Protein AF-A0A1A9NKS5-F1 (afdb_monomer_lite)

Structure (mmCIF, N/CA/C/O backbone):
data_AF-A0A1A9NKS5-F1
#
_entry.id   AF-A0A1A9NKS5-F1
#
loop_
_atom_site.group_PDB
_atom_site.id
_atom_site.type_symbol
_atom_site.label_atom_id
_atom_site.label_alt_id
_atom_site.label_comp_id
_atom_site.label_asym_id
_atom_site.label_entity_id
_atom_site.label_seq_id
_atom_site.pdbx_PDB_ins_code
_atom_site.Cartn_x
_atom_site.Cartn_y
_atom_site.Cartn_z
_atom_site.occupancy
_atom_site.B_iso_or_equiv
_atom_site.auth_seq_id
_atom_site.auth_comp_id
_atom_site.auth_asym_id
_atom_site.auth_atom_id
_atom_site.pdbx_PDB_model_num
ATOM 1 N N . LYS A 1 1 ? 10.575 -4.056 42.312 1.00 44.06 1 LYS A N 1
ATOM 2 C CA . LYS A 1 1 ? 9.523 -4.773 41.547 1.00 44.06 1 LYS A CA 1
ATOM 3 C C . LYS A 1 1 ? 9.020 -3.851 40.427 1.00 44.06 1 LYS A C 1
ATOM 5 O O . LYS A 1 1 ? 8.012 -3.197 40.618 1.00 44.06 1 LYS A O 1
ATOM 10 N N . HIS A 1 2 ? 9.747 -3.723 39.312 1.00 44.78 2 HIS A N 1
ATOM 11 C CA . HIS A 1 2 ? 9.420 -2.785 38.217 1.00 44.78 2 HIS A CA 1
ATOM 12 C C . HIS A 1 2 ? 9.703 -3.430 36.849 1.00 44.78 2 HIS A C 1
ATOM 14 O O . HIS A 1 2 ? 10.555 -2.964 36.104 1.00 44.78 2 HIS A O 1
ATOM 20 N N . SER A 1 3 ? 9.049 -4.554 36.544 1.00 40.97 3 SER A N 1
ATOM 21 C CA . SER A 1 3 ? 9.302 -5.278 35.278 1.00 40.97 3 SER A CA 1
ATOM 22 C C . SER A 1 3 ? 8.058 -5.906 34.647 1.00 40.97 3 SER A C 1
ATOM 24 O O . SER A 1 3 ? 8.169 -6.567 33.626 1.00 40.97 3 SER A O 1
ATOM 26 N N . VAL A 1 4 ? 6.872 -5.714 35.237 1.00 50.72 4 VAL A N 1
ATOM 27 C CA . VAL A 1 4 ? 5.624 -6.321 34.732 1.00 50.72 4 VAL A CA 1
ATOM 28 C C . VAL A 1 4 ? 4.741 -5.288 34.021 1.00 50.72 4 VAL A C 1
ATOM 30 O O . VAL A 1 4 ? 4.000 -5.637 33.111 1.00 50.72 4 VAL A O 1
ATOM 33 N N . SER A 1 5 ? 4.850 -4.003 34.374 1.00 39.00 5 SER A N 1
ATOM 34 C CA . SER A 1 5 ? 3.999 -2.945 33.810 1.00 39.00 5 SER A CA 1
ATOM 35 C C . SER A 1 5 ? 4.401 -2.526 32.390 1.00 39.00 5 SER A C 1
ATOM 37 O O . SER A 1 5 ? 3.519 -2.301 31.569 1.00 39.00 5 SER A O 1
ATOM 39 N N . THR A 1 6 ? 5.700 -2.488 32.072 1.00 42.38 6 THR A N 1
ATOM 40 C CA . THR A 1 6 ? 6.211 -2.211 30.714 1.00 42.38 6 THR A CA 1
ATOM 41 C C . THR A 1 6 ? 5.914 -3.364 29.758 1.00 42.38 6 THR A C 1
ATOM 43 O O . THR A 1 6 ? 5.383 -3.138 28.677 1.00 42.38 6 THR A O 1
ATOM 46 N N . LEU A 1 7 ? 6.111 -4.604 30.218 1.00 36.94 7 LEU A N 1
ATOM 47 C CA . LEU A 1 7 ? 5.840 -5.812 29.435 1.00 36.94 7 LEU A CA 1
ATOM 48 C C . LEU A 1 7 ? 4.359 -5.928 29.032 1.00 36.94 7 LEU A C 1
ATOM 50 O O . LEU A 1 7 ? 4.039 -6.385 27.940 1.00 36.94 7 LEU A O 1
ATOM 54 N N . ASN A 1 8 ? 3.441 -5.481 29.895 1.00 38.62 8 ASN A N 1
ATOM 55 C CA . ASN A 1 8 ? 2.006 -5.515 29.611 1.00 38.62 8 ASN A CA 1
ATOM 56 C C . ASN A 1 8 ? 1.579 -4.407 28.632 1.00 38.62 8 ASN A C 1
ATOM 58 O O . ASN A 1 8 ? 0.674 -4.609 27.826 1.00 38.62 8 ASN A O 1
ATOM 62 N N . GLN A 1 9 ? 2.243 -3.247 28.656 1.00 42.03 9 GLN A N 1
ATOM 63 C CA . GLN A 1 9 ? 2.019 -2.177 27.677 1.00 42.03 9 GLN A CA 1
ATOM 64 C C . GLN A 1 9 ? 2.549 -2.569 26.296 1.00 42.03 9 GLN A C 1
ATOM 66 O O . GLN A 1 9 ? 1.835 -2.392 25.310 1.00 42.03 9 GLN A O 1
ATOM 71 N N . GLU A 1 10 ? 3.734 -3.181 26.241 1.00 46.69 10 GLU A N 1
ATOM 72 C CA . GLU A 1 10 ? 4.288 -3.775 25.022 1.00 46.69 10 GLU A CA 1
ATOM 73 C C . GLU A 1 10 ? 3.386 -4.896 24.502 1.00 46.69 10 GLU A C 1
ATOM 75 O O . GLU A 1 10 ? 3.061 -4.908 23.326 1.00 46.69 10 GLU A O 1
ATOM 80 N N . MET A 1 11 ? 2.878 -5.784 25.364 1.00 43.47 11 MET A N 1
ATOM 81 C CA . MET A 1 11 ? 1.985 -6.871 24.947 1.00 43.47 11 MET A CA 1
ATOM 82 C C . MET A 1 11 ? 0.600 -6.376 24.499 1.00 43.47 11 MET A C 1
ATOM 84 O O . MET A 1 11 ? -0.015 -7.002 23.637 1.00 43.47 11 MET A O 1
ATOM 88 N N . THR A 1 12 ? 0.111 -5.249 25.032 1.00 49.97 12 THR A N 1
ATOM 89 C CA . THR A 1 12 ? -1.151 -4.626 24.589 1.00 49.97 12 THR A CA 1
ATOM 90 C C . THR A 1 12 ? -0.972 -3.885 23.259 1.00 49.97 12 THR A C 1
ATOM 92 O O . THR A 1 12 ? -1.826 -4.012 22.382 1.00 49.97 12 THR A O 1
ATOM 95 N N . GLN A 1 13 ? 0.146 -3.171 23.064 1.00 47.09 13 GLN A N 1
ATOM 96 C CA . GLN A 1 13 ? 0.510 -2.571 21.769 1.00 47.09 13 GLN A CA 1
ATOM 97 C C . GLN A 1 13 ? 0.752 -3.644 20.705 1.00 47.09 13 GLN A C 1
ATOM 99 O O . GLN A 1 13 ? 0.141 -3.592 19.639 1.00 47.09 13 GLN A O 1
ATOM 104 N N . LEU A 1 14 ? 1.514 -4.685 21.043 1.00 47.31 14 LEU A N 1
ATOM 105 C CA . LEU A 1 14 ? 1.776 -5.825 20.172 1.00 47.31 14 LEU A CA 1
ATOM 106 C C . LEU A 1 14 ? 0.478 -6.556 19.800 1.00 47.31 14 LEU A C 1
ATOM 108 O O . LEU A 1 14 ? 0.315 -6.960 18.651 1.00 47.31 14 LEU A O 1
ATOM 112 N N . ASN A 1 15 ? -0.487 -6.678 20.723 1.00 50.16 15 ASN A N 1
ATOM 113 C CA . ASN A 1 15 ? -1.815 -7.225 20.415 1.00 50.16 15 ASN A CA 1
ATOM 114 C C . ASN A 1 15 ? -2.586 -6.355 19.414 1.00 50.16 15 ASN A C 1
ATOM 116 O O . ASN A 1 15 ? -3.178 -6.879 18.474 1.00 50.16 15 ASN A O 1
ATOM 120 N N . GLN A 1 16 ? -2.573 -5.030 19.584 1.00 51.53 16 GLN A N 1
ATOM 121 C CA . GLN A 1 16 ? -3.272 -4.111 18.680 1.00 51.53 16 GLN A CA 1
ATOM 122 C C . GLN A 1 16 ? -2.653 -4.096 17.277 1.00 51.53 16 GLN A C 1
ATOM 124 O O . GLN A 1 16 ? -3.386 -4.083 16.286 1.00 51.53 16 GLN A O 1
ATOM 129 N N . GLU A 1 17 ? -1.325 -4.140 17.183 1.00 52.59 17 GLU A N 1
ATOM 130 C CA . GLU A 1 17 ? -0.609 -4.272 15.911 1.00 52.59 17 GLU A CA 1
ATOM 131 C C . GLU A 1 17 ? -0.906 -5.633 15.258 1.00 52.59 17 GLU A C 1
ATOM 133 O O . GLU A 1 17 ? -1.243 -5.693 14.074 1.00 52.59 17 GLU A O 1
ATOM 138 N N . THR A 1 18 ? -0.925 -6.718 16.040 1.00 55.66 18 THR A N 1
ATOM 139 C CA . THR A 1 18 ? -1.225 -8.077 15.551 1.00 55.66 18 THR A CA 1
ATOM 140 C C . THR A 1 18 ? -2.656 -8.215 15.023 1.00 55.66 18 THR A C 1
ATOM 142 O O . THR A 1 18 ? -2.869 -8.873 14.001 1.00 55.66 18 THR A O 1
ATOM 145 N N . VAL A 1 19 ? -3.648 -7.574 15.654 1.00 62.88 19 VAL A N 1
ATOM 146 C CA . VAL A 1 19 ? -5.039 -7.581 15.161 1.00 62.88 19 VAL A CA 1
ATOM 147 C C . VAL A 1 19 ? -5.136 -6.887 13.803 1.00 62.88 19 VAL A C 1
ATOM 149 O O . VAL A 1 19 ? -5.772 -7.424 12.897 1.00 62.88 19 VAL A O 1
ATOM 152 N N . LYS A 1 20 ? -4.463 -5.743 13.618 1.00 65.25 20 LYS A N 1
ATOM 153 C CA . LYS A 1 20 ? -4.484 -5.004 12.344 1.00 65.25 20 LYS A CA 1
ATOM 154 C C . LYS A 1 20 ? -3.752 -5.753 11.230 1.00 65.25 20 LYS A C 1
ATOM 156 O O . LYS A 1 20 ? -4.251 -5.798 10.111 1.00 65.25 20 LYS A O 1
ATOM 161 N N . ILE A 1 21 ? -2.628 -6.406 11.535 1.00 65.44 21 ILE A N 1
ATOM 162 C CA . ILE A 1 21 ? -1.918 -7.283 10.586 1.00 65.44 21 ILE A CA 1
ATOM 163 C C . ILE A 1 21 ? -2.791 -8.487 10.199 1.00 65.44 21 ILE A C 1
ATOM 165 O O . ILE A 1 21 ? -2.930 -8.815 9.022 1.00 65.44 21 ILE A O 1
ATOM 169 N N . THR A 1 22 ? -3.429 -9.135 11.176 1.00 65.88 22 THR A N 1
ATOM 170 C CA . THR A 1 22 ? -4.309 -10.290 10.925 1.00 65.88 22 THR A CA 1
ATOM 171 C C . THR A 1 22 ? -5.523 -9.894 10.086 1.00 65.88 22 THR A C 1
ATOM 173 O O . THR A 1 22 ? -5.900 -10.614 9.161 1.00 65.88 22 THR A O 1
ATOM 176 N N . GLN A 1 23 ? -6.114 -8.732 10.375 1.00 66.69 23 GLN A N 1
ATOM 177 C CA . GLN A 1 23 ? -7.211 -8.168 9.597 1.00 66.69 23 GLN A CA 1
ATOM 178 C C . GLN A 1 23 ? -6.773 -7.898 8.157 1.00 66.69 23 GLN A C 1
ATOM 180 O O . GLN A 1 23 ? -7.439 -8.342 7.226 1.00 66.69 23 GLN A O 1
ATOM 185 N N . GLN A 1 24 ? -5.620 -7.255 7.979 1.00 73.38 24 GLN A N 1
ATOM 186 C CA . GLN A 1 24 ? -5.054 -6.974 6.669 1.00 73.38 24 GLN A CA 1
ATOM 187 C C . GLN A 1 24 ? -4.863 -8.245 5.830 1.00 73.38 24 GLN A C 1
ATOM 189 O O . GLN A 1 24 ? -5.274 -8.313 4.670 1.00 73.38 24 GLN A O 1
ATOM 194 N N . ASN A 1 25 ? -4.268 -9.279 6.422 1.00 75.31 25 ASN A N 1
ATOM 195 C CA . ASN A 1 25 ? -4.022 -10.536 5.726 1.00 75.31 25 ASN A CA 1
ATOM 196 C C . ASN A 1 25 ? -5.326 -11.235 5.324 1.00 75.31 25 ASN A C 1
ATOM 198 O O . ASN A 1 25 ? -5.405 -11.780 4.227 1.00 75.31 25 ASN A O 1
ATOM 202 N N . ARG A 1 26 ? -6.369 -11.188 6.164 1.00 75.19 26 ARG A N 1
ATOM 203 C CA . ARG A 1 26 ? -7.681 -11.764 5.825 1.00 75.19 26 ARG A CA 1
ATOM 204 C C . ARG A 1 26 ? -8.410 -10.994 4.729 1.00 75.19 26 ARG A C 1
ATOM 206 O O . ARG A 1 26 ? -9.036 -11.630 3.887 1.00 75.19 26 ARG A O 1
ATOM 213 N N . LEU A 1 27 ? -8.320 -9.663 4.728 1.00 72.81 27 LEU A N 1
ATOM 214 C CA . LEU A 1 27 ? -8.867 -8.828 3.655 1.00 72.81 27 LEU A CA 1
ATOM 215 C C . LEU A 1 27 ? -8.200 -9.165 2.316 1.00 72.81 27 LEU A C 1
ATOM 217 O O . LEU A 1 27 ? -8.884 -9.448 1.337 1.00 72.81 27 LEU A O 1
ATOM 221 N N . ASN A 1 28 ? -6.868 -9.251 2.301 1.00 78.75 28 ASN A N 1
ATOM 222 C CA . ASN A 1 28 ? -6.112 -9.594 1.095 1.00 78.75 28 ASN A CA 1
ATOM 223 C C . ASN A 1 28 ? -6.335 -11.040 0.643 1.00 78.75 28 ASN A C 1
ATOM 225 O O . ASN A 1 28 ? -6.415 -11.285 -0.551 1.00 78.75 28 ASN A O 1
ATOM 229 N N . ALA A 1 29 ? -6.509 -11.990 1.568 1.00 69.19 29 ALA A N 1
ATOM 230 C CA . ALA A 1 29 ? -6.814 -13.379 1.221 1.00 69.19 29 ALA A CA 1
ATOM 231 C C . ALA A 1 29 ? -8.185 -13.551 0.540 1.00 69.19 29 ALA A C 1
ATOM 233 O O . ALA A 1 29 ? -8.397 -14.536 -0.163 1.00 69.19 29 ALA A O 1
ATOM 234 N N . LYS A 1 30 ? -9.123 -12.620 0.764 1.00 66.75 30 LYS A N 1
ATOM 235 C CA . LYS A 1 30 ? -10.444 -12.600 0.114 1.00 66.75 30 LYS A CA 1
ATOM 236 C C . LYS A 1 30 ? -10.479 -11.736 -1.150 1.00 66.75 30 LYS A C 1
ATOM 238 O O . LYS A 1 30 ? -11.445 -11.819 -1.902 1.00 66.75 30 LYS A O 1
ATOM 243 N N . SER A 1 31 ? -9.466 -10.901 -1.367 1.00 64.25 31 SER A N 1
ATOM 244 C CA . SER A 1 31 ? -9.415 -9.974 -2.490 1.00 64.25 31 SER A CA 1
ATOM 245 C C . SER A 1 31 ? -8.774 -10.642 -3.703 1.00 64.25 31 SER A C 1
ATOM 247 O O . SER A 1 31 ? -7.630 -11.081 -3.648 1.00 64.25 31 SER A O 1
ATOM 249 N N . SER A 1 32 ? -9.510 -10.713 -4.811 1.00 58.25 32 SER A N 1
ATOM 250 C CA . SER A 1 32 ? -9.022 -11.277 -6.077 1.00 58.25 32 SER A CA 1
ATOM 251 C C . SER A 1 32 ? -8.451 -10.230 -7.038 1.00 58.25 32 SER A C 1
ATOM 253 O O . SER A 1 32 ? -7.843 -10.599 -8.037 1.00 58.25 32 SER A O 1
ATOM 255 N N . SER A 1 33 ? -8.688 -8.940 -6.774 1.00 59.25 33 SER A N 1
ATOM 256 C CA . SER A 1 33 ? -8.460 -7.862 -7.753 1.00 59.25 33 SER A CA 1
ATOM 257 C C . SER A 1 33 ? -7.747 -6.634 -7.177 1.00 59.25 33 SER A C 1
ATOM 259 O O . SER A 1 33 ? -7.558 -5.650 -7.887 1.00 59.25 33 SER A O 1
ATOM 261 N N . GLY A 1 34 ? -7.346 -6.670 -5.906 1.00 75.75 34 GLY A N 1
ATOM 262 C CA . GLY A 1 34 ? -6.719 -5.537 -5.227 1.00 75.75 34 GLY A CA 1
ATOM 263 C C . GLY A 1 34 ? -6.091 -5.924 -3.894 1.00 75.75 34 GLY A C 1
ATOM 264 O O . GLY A 1 34 ? -6.184 -7.072 -3.459 1.00 75.75 34 GLY A O 1
ATOM 265 N N . VAL A 1 35 ? -5.469 -4.959 -3.224 1.00 84.31 35 VAL A N 1
ATOM 266 C CA . VAL A 1 35 ? -4.954 -5.130 -1.864 1.00 84.31 35 VAL A CA 1
ATOM 267 C C . VAL A 1 35 ? -5.522 -4.061 -0.956 1.00 84.31 35 VAL A C 1
ATOM 269 O O . VAL A 1 35 ? -5.531 -2.877 -1.275 1.00 84.31 35 VAL A O 1
ATOM 272 N N . TYR A 1 36 ? -5.948 -4.495 0.214 1.00 83.38 36 TYR A N 1
ATOM 273 C CA . TYR A 1 36 ? -6.225 -3.617 1.325 1.00 83.38 36 TYR A CA 1
ATOM 274 C C . TYR A 1 36 ? -4.895 -3.176 1.936 1.00 83.38 36 TYR A C 1
ATOM 276 O O . TYR A 1 36 ? -3.941 -3.956 1.991 1.00 83.38 36 TYR A O 1
ATOM 284 N N . LEU A 1 37 ? -4.832 -1.936 2.407 1.00 84.94 37 LEU A N 1
ATOM 285 C CA . LEU A 1 37 ? -3.708 -1.419 3.178 1.00 84.94 37 LEU A CA 1
ATOM 286 C C . LEU A 1 37 ? -4.249 -0.650 4.379 1.00 84.94 37 LEU A C 1
ATOM 288 O O . LEU A 1 37 ? -4.843 0.415 4.242 1.00 84.94 37 LEU A O 1
ATOM 292 N N . LEU A 1 38 ? -4.046 -1.195 5.572 1.00 82.12 38 LEU A N 1
ATOM 293 C CA . LEU A 1 38 ? -4.472 -0.586 6.820 1.00 82.12 38 LEU A CA 1
ATOM 294 C C . LEU A 1 38 ? -3.326 0.275 7.376 1.00 82.12 38 LEU A C 1
ATOM 296 O O . LEU A 1 38 ? -2.268 -0.273 7.704 1.00 82.12 38 LEU A O 1
ATOM 300 N N . PRO A 1 39 ? -3.533 1.590 7.589 1.00 74.06 39 PRO A N 1
ATOM 301 C CA . PRO A 1 39 ? -2.532 2.503 8.156 1.00 74.06 39 PRO A CA 1
ATOM 302 C C . PRO A 1 39 ? -1.870 1.995 9.444 1.00 74.06 39 PRO A C 1
ATOM 304 O O . PRO A 1 39 ? -0.700 2.255 9.710 1.00 74.06 39 PRO A O 1
ATOM 307 N N . GLY A 1 40 ? -2.621 1.246 10.258 1.00 69.94 40 GLY A N 1
ATOM 308 C CA . GLY A 1 40 ? -2.124 0.695 11.516 1.00 69.94 40 GLY A CA 1
ATOM 309 C C . GLY A 1 40 ? -1.527 -0.712 11.433 1.00 69.94 40 GLY A C 1
ATOM 310 O O . GLY A 1 40 ? -1.054 -1.186 12.457 1.00 69.94 40 GLY A O 1
ATOM 311 N N . ALA A 1 41 ? -1.560 -1.384 10.277 1.00 68.19 41 ALA A N 1
ATOM 312 C CA . ALA A 1 41 ? -0.934 -2.695 10.107 1.00 68.19 41 ALA A CA 1
ATOM 313 C C . ALA A 1 41 ? 0.555 -2.587 9.751 1.00 68.19 41 ALA A C 1
ATOM 315 O O . ALA A 1 41 ? 1.282 -3.542 10.006 1.00 68.19 41 ALA A O 1
ATOM 316 N N . LYS A 1 42 ? 0.996 -1.460 9.154 1.00 68.56 42 LYS A N 1
ATOM 317 C CA . LYS A 1 42 ? 2.389 -1.158 8.735 1.00 68.56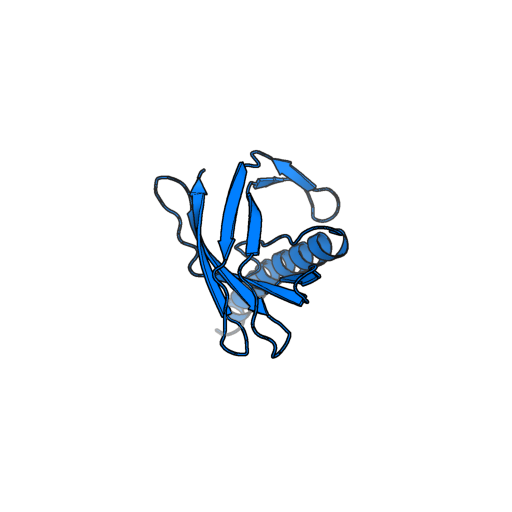 42 LYS A CA 1
ATOM 318 C C . LYS A 1 42 ? 3.120 -2.313 8.026 1.00 68.56 42 LYS A C 1
ATOM 320 O O . LYS A 1 42 ? 4.346 -2.362 8.000 1.00 68.56 42 LYS A O 1
ATOM 325 N N . THR A 1 43 ? 2.374 -3.255 7.461 1.00 74.56 43 THR A N 1
ATOM 326 C CA . THR A 1 43 ? 2.894 -4.478 6.856 1.00 74.56 43 THR A CA 1
ATOM 327 C C . THR A 1 43 ? 2.676 -4.415 5.353 1.00 74.56 43 THR A C 1
ATOM 329 O O . THR A 1 43 ? 1.638 -3.919 4.909 1.00 74.56 43 THR A O 1
ATOM 332 N N . PRO A 1 44 ? 3.646 -4.887 4.555 1.00 81.06 44 PRO A N 1
ATOM 333 C CA . PRO A 1 44 ? 3.483 -4.930 3.115 1.00 81.06 44 PRO A CA 1
ATOM 334 C C . PRO A 1 44 ? 2.408 -5.950 2.723 1.00 81.06 44 PRO A C 1
ATOM 336 O O . PRO A 1 44 ? 2.466 -7.110 3.134 1.00 81.06 44 PRO A O 1
ATOM 339 N N . ALA A 1 45 ? 1.462 -5.529 1.888 1.00 85.94 45 ALA A N 1
ATOM 340 C CA . ALA A 1 45 ? 0.509 -6.400 1.213 1.00 85.94 45 ALA A CA 1
ATOM 341 C C . ALA A 1 45 ? 1.065 -6.840 -0.143 1.00 85.94 45 ALA A C 1
ATOM 343 O O . ALA A 1 45 ? 1.707 -6.057 -0.841 1.00 85.94 45 ALA A O 1
ATOM 344 N N . ARG A 1 46 ? 0.811 -8.091 -0.526 1.00 86.00 46 ARG A N 1
ATOM 345 C CA . ARG A 1 46 ? 1.194 -8.625 -1.835 1.00 86.00 46 ARG A CA 1
ATOM 346 C C . ARG A 1 46 ? 0.017 -8.511 -2.800 1.00 86.00 46 ARG A C 1
ATOM 348 O O . ARG A 1 46 ? -1.055 -9.019 -2.490 1.00 86.00 46 ARG A O 1
ATOM 355 N N . LEU A 1 47 ? 0.247 -7.888 -3.950 1.00 83.38 47 LEU A N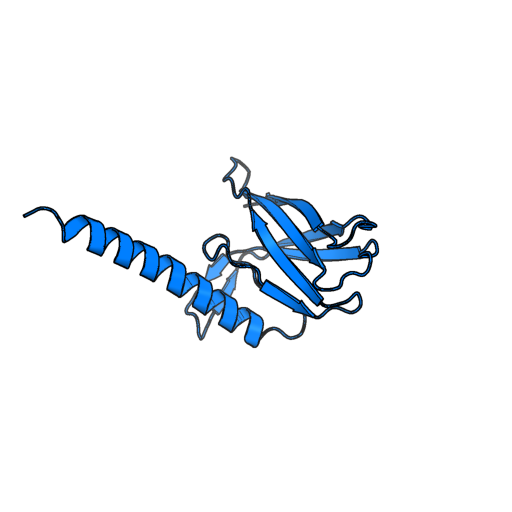 1
ATOM 356 C CA . LEU A 1 47 ? -0.684 -7.795 -5.068 1.00 83.38 47 LEU A CA 1
ATOM 357 C C . LEU A 1 47 ? -0.103 -8.550 -6.262 1.00 83.38 47 LEU A C 1
ATOM 359 O O . LEU A 1 47 ? 0.958 -8.192 -6.772 1.00 83.38 47 LEU A O 1
ATOM 363 N N . GLU A 1 48 ? -0.807 -9.573 -6.730 1.00 80.38 48 GLU A N 1
ATOM 364 C CA . GLU A 1 48 ? -0.506 -10.201 -8.015 1.00 80.38 48 GLU A CA 1
ATOM 365 C C . GLU A 1 48 ? -1.167 -9.375 -9.119 1.00 80.38 48 GLU A C 1
ATOM 367 O O . GLU A 1 48 ? -2.384 -9.204 -9.143 1.00 80.38 48 GLU A O 1
ATOM 372 N N . SER A 1 49 ? -0.357 -8.805 -10.009 1.00 75.75 49 SER A N 1
ATOM 373 C CA . SER A 1 49 ? -0.828 -7.933 -11.084 1.00 75.75 49 SER A CA 1
ATOM 374 C C . SER A 1 49 ? -0.332 -8.416 -12.445 1.00 75.75 49 SER A C 1
ATOM 376 O O . SER A 1 49 ? 0.588 -9.227 -12.541 1.00 75.75 49 SER A O 1
ATOM 378 N N . GLN A 1 50 ? -0.901 -7.871 -13.522 1.00 76.94 50 GLN A N 1
ATOM 379 C CA . GLN A 1 50 ? -0.468 -8.181 -14.892 1.00 76.94 50 GLN A CA 1
ATOM 380 C C . GLN A 1 50 ? 0.979 -7.747 -15.185 1.00 76.94 50 GLN A C 1
ATOM 382 O O . GLN A 1 50 ? 1.584 -8.249 -16.126 1.00 76.94 50 GLN A O 1
ATOM 387 N N . ILE A 1 51 ? 1.533 -6.830 -14.383 1.00 76.56 51 ILE A N 1
ATOM 388 C CA . ILE A 1 51 ? 2.919 -6.350 -14.494 1.00 76.56 51 ILE A CA 1
ATOM 389 C C . ILE A 1 51 ? 3.872 -7.070 -13.528 1.00 76.56 51 ILE A C 1
ATOM 391 O O . ILE A 1 51 ? 5.021 -6.664 -13.385 1.00 76.56 51 ILE A O 1
ATOM 395 N N . GLY A 1 52 ? 3.398 -8.130 -12.864 1.00 79.19 52 GLY A N 1
ATOM 396 C CA . GLY A 1 52 ? 4.151 -8.917 -11.894 1.00 79.19 52 GLY A CA 1
ATOM 397 C C . GLY A 1 52 ? 3.617 -8.795 -10.468 1.00 79.19 52 GLY A C 1
ATOM 398 O O . GLY A 1 52 ? 2.585 -8.172 -10.198 1.00 79.19 52 GLY A O 1
ATOM 399 N N . THR A 1 53 ? 4.329 -9.420 -9.537 1.00 84.62 53 THR A N 1
ATOM 400 C CA . THR A 1 53 ? 3.990 -9.397 -8.112 1.00 84.62 53 THR A CA 1
ATOM 401 C C . THR A 1 53 ? 4.536 -8.130 -7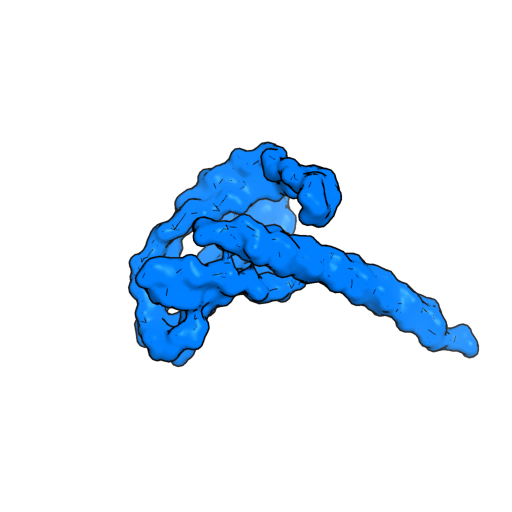.467 1.00 84.62 53 THR A C 1
ATOM 403 O O . THR A 1 53 ? 5.744 -7.891 -7.468 1.00 84.62 53 THR A O 1
ATOM 406 N N . LEU A 1 54 ? 3.642 -7.335 -6.883 1.00 84.75 54 LEU A N 1
ATOM 407 C CA . LEU A 1 54 ? 3.954 -6.075 -6.219 1.00 84.75 54 LEU A CA 1
ATOM 408 C C . LEU A 1 54 ? 3.776 -6.220 -4.708 1.00 84.75 54 LEU A C 1
ATOM 410 O O . LEU A 1 54 ? 2.821 -6.831 -4.231 1.00 84.75 54 LEU A O 1
ATOM 414 N N . ARG A 1 55 ? 4.678 -5.623 -3.936 1.00 87.81 55 ARG A N 1
ATOM 415 C CA . ARG A 1 55 ? 4.565 -5.451 -2.489 1.00 87.81 55 ARG A CA 1
ATOM 416 C C . ARG A 1 55 ? 4.239 -3.995 -2.216 1.00 87.81 55 ARG A C 1
ATOM 418 O O . ARG A 1 55 ? 5.035 -3.111 -2.505 1.00 87.81 55 ARG A O 1
ATOM 425 N N . MET A 1 56 ? 3.060 -3.744 -1.677 1.00 87.94 56 MET A N 1
ATOM 426 C CA . MET A 1 56 ? 2.559 -2.402 -1.416 1.00 87.94 56 MET A CA 1
ATOM 427 C C . MET A 1 56 ? 2.551 -2.153 0.087 1.00 87.94 56 MET A C 1
ATOM 429 O O . MET A 1 56 ? 2.122 -3.011 0.854 1.00 87.94 56 MET A O 1
ATOM 433 N N . SER A 1 57 ? 3.028 -0.998 0.533 1.00 88.44 57 SER A N 1
ATOM 434 C CA . SER A 1 57 ? 3.006 -0.608 1.945 1.00 88.44 57 SER A CA 1
ATOM 435 C C . SER A 1 57 ? 2.754 0.886 2.098 1.00 88.44 57 SER A C 1
ATOM 437 O O . SER A 1 57 ? 3.078 1.676 1.216 1.00 88.44 57 SER A O 1
ATOM 439 N N . LEU A 1 58 ? 2.155 1.276 3.222 1.00 88.56 58 LEU A N 1
ATOM 440 C CA . LEU A 1 58 ? 1.917 2.679 3.554 1.00 88.56 58 LEU A CA 1
ATOM 441 C C . LEU A 1 58 ? 3.001 3.154 4.522 1.00 88.56 58 LEU A C 1
ATOM 443 O O . LEU A 1 58 ? 3.201 2.548 5.578 1.00 88.56 58 LEU A O 1
ATOM 447 N N . VAL A 1 59 ? 3.674 4.247 4.176 1.00 88.69 59 VAL A N 1
ATOM 448 C CA . VAL A 1 59 ? 4.707 4.899 4.991 1.00 88.69 59 VAL A CA 1
ATOM 449 C C . VAL A 1 59 ? 4.420 6.398 5.116 1.00 88.69 59 VAL A C 1
ATOM 451 O O . VAL A 1 59 ? 3.552 6.924 4.426 1.00 88.69 59 VAL A O 1
ATOM 454 N N . ASN A 1 60 ? 5.104 7.091 6.032 1.00 88.56 60 ASN A N 1
ATOM 455 C CA . ASN A 1 60 ? 4.972 8.546 6.245 1.00 88.56 60 ASN A CA 1
ATOM 456 C C . ASN A 1 60 ? 3.528 9.045 6.465 1.00 88.56 60 ASN A C 1
ATOM 458 O O . ASN A 1 60 ? 3.155 10.120 6.005 1.00 88.56 60 ASN A O 1
ATOM 462 N N . ILE A 1 61 ? 2.708 8.256 7.160 1.00 87.56 61 ILE A N 1
ATOM 463 C CA . ILE A 1 61 ? 1.292 8.563 7.389 1.00 87.56 61 ILE A CA 1
ATOM 464 C C . ILE A 1 61 ? 1.181 9.713 8.394 1.00 87.56 61 ILE A C 1
ATOM 466 O O . ILE A 1 61 ? 1.520 9.545 9.567 1.00 87.56 61 ILE A O 1
ATOM 470 N N . THR A 1 62 ? 0.688 10.857 7.932 1.00 87.44 62 THR A N 1
ATOM 471 C CA . THR A 1 62 ? 0.572 12.096 8.700 1.00 87.44 62 THR A CA 1
ATOM 472 C C . THR A 1 62 ? -0.837 12.675 8.535 1.00 87.44 62 THR A C 1
ATOM 474 O O . THR A 1 62 ? -1.260 12.941 7.408 1.00 87.44 62 THR A O 1
ATOM 477 N N . PRO A 1 63 ? -1.599 12.872 9.623 1.00 84.69 63 PRO A N 1
ATOM 478 C CA . PRO A 1 63 ? -2.877 13.571 9.544 1.00 84.69 63 PRO A CA 1
ATOM 479 C C . PRO A 1 63 ? -2.659 15.048 9.173 1.00 84.69 63 PRO A C 1
ATOM 481 O O . PRO A 1 63 ? -1.752 15.693 9.697 1.00 84.69 63 PRO A O 1
ATOM 484 N N . ASP A 1 64 ? -3.496 15.567 8.278 1.00 81.81 64 ASP A N 1
ATOM 485 C CA . ASP A 1 64 ? -3.507 16.950 7.782 1.00 81.81 64 ASP A CA 1
ATOM 486 C C . ASP A 1 64 ? -4.889 17.578 8.077 1.00 81.81 64 ASP A C 1
ATOM 488 O O . ASP A 1 64 ? -5.855 16.863 8.343 1.00 81.81 64 ASP A O 1
ATOM 492 N N . ALA A 1 65 ? -5.008 18.906 8.040 1.00 76.19 65 ALA A N 1
ATOM 493 C CA . ALA A 1 65 ? -6.268 19.627 8.215 1.00 76.19 65 ALA A CA 1
ATOM 494 C C . ALA A 1 65 ? -7.343 19.214 7.189 1.00 76.19 65 ALA A C 1
ATOM 496 O O . ALA A 1 65 ? -8.524 19.193 7.528 1.00 76.19 65 ALA A O 1
ATOM 497 N N . ASP A 1 66 ? -6.929 18.840 5.974 1.00 76.62 66 ASP A N 1
ATOM 498 C CA . ASP A 1 66 ? -7.810 18.403 4.879 1.00 76.62 66 ASP A CA 1
ATOM 499 C C . ASP A 1 66 ? -7.908 16.865 4.734 1.00 76.62 66 ASP A C 1
ATOM 501 O O . ASP A 1 66 ? -8.473 16.362 3.757 1.00 76.62 66 ASP A O 1
ATOM 505 N N . GLY A 1 67 ? -7.341 16.088 5.670 1.00 82.75 67 GLY A N 1
ATOM 506 C CA . GLY A 1 67 ? -7.420 14.623 5.650 1.00 82.75 67 GLY A CA 1
ATOM 507 C C . GLY A 1 67 ? -6.167 13.915 6.166 1.00 82.75 67 GLY A C 1
ATOM 508 O O . GLY A 1 67 ? -5.744 14.089 7.305 1.00 82.75 67 GLY A O 1
ATOM 509 N N . THR A 1 68 ? -5.582 13.022 5.370 1.00 87.50 68 THR A N 1
ATOM 510 C CA . THR A 1 68 ? -4.362 12.283 5.734 1.00 87.50 68 THR A CA 1
ATOM 511 C C . THR A 1 68 ? -3.416 12.210 4.548 1.00 87.50 68 THR A C 1
ATOM 513 O O . THR A 1 68 ? -3.770 11.705 3.485 1.00 87.50 68 THR A O 1
ATOM 516 N N . THR A 1 69 ? -2.189 12.680 4.738 1.00 89.81 69 THR A N 1
ATOM 517 C CA . THR A 1 69 ? -1.106 12.490 3.776 1.00 89.81 69 THR A CA 1
ATOM 518 C C . THR A 1 69 ? -0.353 11.211 4.112 1.00 89.81 69 THR A C 1
ATOM 520 O O . THR A 1 69 ? -0.115 10.890 5.274 1.00 89.81 69 THR A O 1
ATOM 523 N N . LEU A 1 70 ? -0.013 10.427 3.099 1.00 90.62 70 LEU A N 1
ATOM 524 C CA . LEU A 1 70 ? 0.793 9.224 3.258 1.00 90.62 70 LEU A CA 1
ATOM 525 C C . LEU A 1 70 ? 1.597 8.963 1.992 1.00 90.62 70 LEU A C 1
ATOM 527 O O . LEU A 1 70 ? 1.322 9.518 0.935 1.00 90.62 70 LEU A O 1
ATOM 531 N N . THR A 1 71 ? 2.588 8.093 2.077 1.00 91.12 71 THR A N 1
ATOM 532 C CA . THR A 1 71 ? 3.317 7.601 0.912 1.00 91.12 71 THR A CA 1
ATOM 533 C C . THR A 1 71 ? 2.961 6.139 0.702 1.00 91.12 71 THR A C 1
ATOM 535 O O . THR A 1 71 ? 3.157 5.306 1.587 1.00 91.12 71 THR A O 1
ATOM 538 N N . LEU A 1 72 ? 2.433 5.824 -0.474 1.00 89.75 72 LEU A N 1
ATOM 539 C CA . LEU A 1 72 ? 2.267 4.459 -0.935 1.00 89.75 72 LEU A CA 1
ATOM 540 C C . LEU A 1 72 ? 3.578 4.003 -1.570 1.00 89.75 72 LEU A C 1
ATOM 542 O O . LEU A 1 72 ? 3.936 4.452 -2.657 1.00 89.75 72 LEU A O 1
ATOM 546 N N . ARG A 1 73 ? 4.277 3.106 -0.884 1.00 89.88 73 ARG A N 1
ATOM 547 C CA . ARG A 1 73 ? 5.476 2.446 -1.388 1.00 89.88 73 ARG A CA 1
ATOM 548 C C . ARG A 1 73 ? 5.090 1.178 -2.125 1.00 89.88 73 ARG A C 1
ATOM 550 O O . ARG A 1 73 ? 4.431 0.312 -1.546 1.00 89.88 73 ARG A O 1
ATOM 557 N N . ILE A 1 74 ? 5.522 1.053 -3.371 1.00 87.62 74 ILE A N 1
ATOM 558 C CA . ILE A 1 74 ? 5.277 -0.097 -4.238 1.00 87.62 74 ILE A CA 1
ATOM 559 C C . ILE A 1 74 ? 6.623 -0.683 -4.636 1.00 87.62 74 ILE A C 1
ATOM 561 O O . ILE A 1 74 ? 7.446 -0.014 -5.250 1.00 87.62 74 ILE A O 1
ATOM 565 N N . GLN A 1 75 ? 6.831 -1.944 -4.284 1.00 86.38 75 GLN A N 1
ATOM 566 C CA . GLN A 1 75 ? 8.055 -2.677 -4.554 1.00 86.38 75 GLN A CA 1
ATOM 567 C C . GLN A 1 75 ? 7.769 -3.856 -5.477 1.00 86.38 75 GLN A C 1
ATOM 569 O O . GLN A 1 75 ? 6.934 -4.699 -5.157 1.00 86.38 75 GLN A O 1
ATOM 574 N N . GLY A 1 76 ? 8.462 -3.945 -6.607 1.00 85.94 76 GLY A N 1
ATOM 575 C CA . GLY A 1 76 ? 8.462 -5.155 -7.425 1.00 85.94 76 GLY A CA 1
ATOM 576 C C . GLY A 1 76 ? 9.141 -6.301 -6.673 1.00 85.94 76 GLY A C 1
ATOM 577 O O . GLY A 1 76 ? 10.218 -6.122 -6.109 1.00 85.94 76 GLY A O 1
ATOM 578 N N . GLU A 1 77 ? 8.513 -7.478 -6.634 1.00 82.50 77 GLU A N 1
ATOM 579 C CA . GLU A 1 77 ? 9.145 -8.686 -6.080 1.00 82.50 77 GLU A CA 1
ATOM 580 C C . GLU A 1 77 ? 10.138 -9.319 -7.069 1.00 82.50 77 GLU A C 1
ATOM 582 O O . GLU A 1 77 ? 11.063 -10.025 -6.667 1.00 82.50 77 GLU A O 1
ATOM 587 N N . SER A 1 78 ? 9.966 -9.045 -8.362 1.00 75.25 78 SER A N 1
ATOM 588 C CA . SER A 1 78 ? 10.901 -9.420 -9.417 1.00 75.25 78 SER A CA 1
ATOM 589 C C . SER A 1 78 ? 12.139 -8.518 -9.423 1.00 75.25 78 SER A C 1
ATOM 591 O O . SER A 1 78 ? 12.082 -7.343 -9.068 1.00 75.25 78 SER A O 1
ATOM 593 N N . ASN A 1 79 ? 13.257 -9.055 -9.919 1.00 74.19 79 ASN A N 1
ATOM 594 C CA . ASN A 1 79 ? 14.447 -8.261 -10.260 1.00 74.19 79 ASN A CA 1
ATOM 595 C C . ASN A 1 79 ? 14.323 -7.568 -11.630 1.00 74.19 79 ASN A C 1
ATOM 597 O O . ASN A 1 79 ? 15.300 -7.023 -12.138 1.00 74.19 79 ASN A O 1
ATOM 601 N N . ASP A 1 80 ? 13.139 -7.615 -12.235 1.00 76.31 80 ASP A N 1
ATOM 602 C CA . ASP A 1 80 ? 12.838 -6.944 -13.491 1.00 76.31 80 ASP A CA 1
ATOM 603 C C . ASP A 1 80 ? 12.411 -5.493 -13.242 1.00 76.31 80 ASP A C 1
ATOM 605 O O . ASP A 1 80 ? 11.780 -5.207 -12.218 1.00 76.31 80 ASP A O 1
ATOM 609 N N . PRO A 1 81 ? 12.724 -4.576 -14.174 1.00 78.50 81 PRO A N 1
ATOM 610 C CA . PRO A 1 81 ? 12.248 -3.205 -14.104 1.00 78.50 81 PRO A CA 1
ATOM 611 C C . PRO A 1 81 ? 10.717 -3.161 -14.143 1.00 78.50 81 PRO A C 1
ATOM 613 O O . PRO A 1 81 ? 10.079 -3.778 -14.999 1.00 78.50 81 PRO A O 1
ATOM 616 N N . LEU A 1 82 ? 10.126 -2.393 -13.233 1.00 82.44 82 LEU A N 1
ATOM 617 C CA . LEU A 1 82 ? 8.686 -2.185 -13.169 1.00 82.44 82 LEU A CA 1
ATOM 618 C C . LEU A 1 82 ? 8.275 -1.137 -14.219 1.00 82.44 82 LEU A C 1
ATOM 620 O O . LEU A 1 82 ? 8.714 0.012 -14.125 1.00 82.44 82 LEU A O 1
ATOM 624 N N . PRO A 1 83 ? 7.452 -1.475 -15.231 1.00 83.75 83 PRO A N 1
ATOM 625 C CA . PRO A 1 83 ? 6.996 -0.493 -16.211 1.00 83.75 83 PRO A CA 1
ATOM 626 C C . PRO A 1 83 ? 6.135 0.585 -15.548 1.00 83.75 83 PRO A C 1
ATOM 628 O O . PRO A 1 83 ? 5.593 0.380 -14.465 1.00 83.75 83 PRO A O 1
ATOM 631 N N . ALA A 1 84 ? 5.972 1.733 -16.209 1.00 86.81 84 ALA A N 1
ATOM 632 C CA . ALA A 1 84 ? 5.021 2.737 -15.743 1.00 86.81 84 ALA A CA 1
ATOM 633 C C . ALA A 1 84 ? 3.612 2.138 -15.761 1.00 86.81 84 ALA A C 1
ATOM 635 O O . ALA A 1 84 ? 3.207 1.513 -16.745 1.00 86.81 84 ALA A O 1
ATOM 636 N N . PHE A 1 85 ? 2.857 2.347 -14.691 1.00 85.50 85 PHE A N 1
ATOM 637 C CA . PHE A 1 85 ? 1.493 1.849 -14.583 1.00 85.50 85 PHE A CA 1
ATOM 638 C C . PHE A 1 85 ? 0.594 2.886 -13.930 1.00 85.50 85 PHE A C 1
ATOM 640 O O . PHE A 1 85 ? 1.040 3.875 -13.350 1.00 85.50 85 PHE A O 1
ATOM 647 N N . SER A 1 86 ? -0.707 2.674 -14.062 1.00 85.06 86 SER A N 1
ATOM 648 C CA . SER A 1 86 ? -1.713 3.474 -13.375 1.00 85.06 86 SER A CA 1
ATOM 649 C C . SER A 1 86 ? -2.615 2.546 -12.584 1.00 85.06 86 SER A C 1
ATOM 651 O O . SER A 1 86 ? -2.863 1.414 -12.996 1.00 85.06 86 SER A O 1
ATOM 653 N N . GLY A 1 87 ? -3.078 3.021 -11.440 1.00 83.75 87 GLY A N 1
ATOM 654 C CA . GLY A 1 87 ? -3.973 2.287 -10.560 1.00 83.75 87 GLY A CA 1
ATOM 655 C C . GLY A 1 87 ? -5.053 3.207 -10.020 1.00 83.75 87 GLY A C 1
ATOM 656 O O . GLY A 1 87 ? -4.930 4.429 -10.080 1.00 83.75 87 GLY A O 1
ATOM 657 N N . THR A 1 88 ? -6.108 2.611 -9.483 1.00 86.19 88 THR A N 1
ATOM 658 C CA . THR A 1 88 ? -7.074 3.339 -8.660 1.00 86.19 88 THR A CA 1
ATOM 659 C C . THR A 1 88 ? -6.829 2.930 -7.222 1.00 86.19 88 THR A C 1
ATOM 661 O O . THR A 1 88 ? -6.806 1.741 -6.917 1.00 86.19 88 THR A O 1
ATOM 664 N N . VAL A 1 89 ? -6.596 3.909 -6.358 1.00 86.62 89 VAL A N 1
ATOM 665 C CA . VAL A 1 89 ? -6.578 3.711 -4.914 1.00 86.62 89 VAL A CA 1
ATOM 666 C C . VAL A 1 89 ? -7.952 4.068 -4.390 1.00 86.62 89 VAL A C 1
ATOM 668 O O . VAL A 1 89 ? -8.441 5.174 -4.616 1.00 86.62 89 VAL A O 1
ATOM 671 N N . GLU A 1 90 ? -8.554 3.125 -3.686 1.00 87.25 90 GLU A N 1
ATOM 672 C CA . GLU A 1 90 ? -9.809 3.315 -2.977 1.00 87.25 90 GLU A CA 1
ATOM 673 C C . GLU A 1 90 ? -9.480 3.491 -1.496 1.00 87.25 90 GLU A C 1
ATOM 675 O O . GLU A 1 90 ? -8.750 2.689 -0.905 1.00 87.25 90 GLU A O 1
ATOM 680 N N . TYR A 1 91 ? -9.962 4.576 -0.899 1.00 85.81 91 TYR A N 1
ATOM 681 C CA . TYR A 1 91 ? -9.747 4.865 0.511 1.00 85.81 91 TYR A CA 1
ATOM 682 C C . TYR A 1 91 ? -11.047 5.290 1.172 1.00 85.81 91 TYR A C 1
ATOM 684 O O . TYR A 1 91 ? -11.880 5.972 0.588 1.00 85.81 91 TYR A O 1
ATOM 692 N N . GLY A 1 92 ? -11.222 4.880 2.418 1.00 83.69 92 GLY A N 1
ATOM 693 C CA . GLY A 1 92 ? -12.433 5.134 3.177 1.00 83.69 92 GLY A CA 1
ATOM 694 C C . GLY A 1 92 ? -12.310 4.544 4.568 1.00 83.69 92 GLY A C 1
ATOM 695 O O . GLY A 1 92 ? -11.225 4.163 5.019 1.00 83.69 92 GLY A O 1
ATOM 696 N N . GLN A 1 93 ? -13.435 4.457 5.261 1.00 80.38 93 GLN A N 1
ATOM 697 C CA . GLN A 1 93 ? -13.492 3.849 6.580 1.00 80.38 93 GLN A CA 1
ATOM 698 C C . GLN A 1 93 ? -13.994 2.415 6.450 1.00 80.38 93 GLN A C 1
ATOM 700 O O . GLN A 1 93 ? -14.952 2.140 5.735 1.00 80.38 93 GLN A O 1
ATOM 705 N N . ILE A 1 94 ? -13.363 1.496 7.174 1.00 75.56 94 ILE A N 1
ATOM 706 C CA . ILE A 1 94 ? -13.853 0.126 7.301 1.00 75.56 94 ILE A CA 1
ATOM 707 C C . ILE A 1 94 ? -14.598 0.036 8.628 1.00 75.56 94 ILE A C 1
ATOM 709 O O . ILE A 1 94 ? -14.007 0.222 9.693 1.00 75.56 94 ILE A O 1
ATOM 713 N N . GLN A 1 95 ? -15.897 -0.237 8.564 1.00 75.06 95 GLN A N 1
ATOM 714 C CA . GLN A 1 95 ? -16.755 -0.412 9.729 1.00 75.06 95 GLN A CA 1
ATOM 715 C C . GLN A 1 95 ? -17.184 -1.875 9.862 1.00 75.06 95 GLN A C 1
ATOM 717 O O . GLN A 1 95 ? -17.440 -2.551 8.872 1.00 75.06 95 GLN A O 1
ATOM 722 N N . GLY A 1 96 ? -17.261 -2.376 11.094 1.00 73.00 96 GLY A N 1
ATOM 723 C CA . GLY A 1 96 ? -17.648 -3.757 11.383 1.00 73.00 96 GLY A CA 1
ATOM 724 C C . GLY A 1 96 ? -16.508 -4.596 11.960 1.00 73.00 96 GLY A C 1
ATOM 725 O O . GLY A 1 96 ? -15.598 -4.082 12.608 1.00 73.00 96 GLY A O 1
ATOM 726 N N . THR A 1 97 ? -16.597 -5.909 11.766 1.00 68.88 97 THR A N 1
ATOM 727 C CA . THR A 1 97 ? -15.658 -6.907 12.302 1.00 68.88 97 THR A CA 1
ATOM 728 C C . THR A 1 97 ? -14.789 -7.486 11.188 1.00 68.88 97 THR A C 1
ATOM 730 O O . THR A 1 97 ? -15.085 -7.319 10.011 1.00 68.88 97 THR A O 1
ATOM 733 N N . ILE A 1 98 ? -13.723 -8.207 11.545 1.00 61.19 98 ILE A N 1
ATOM 734 C CA . ILE A 1 98 ? -12.810 -8.836 10.572 1.00 61.19 98 ILE A CA 1
ATOM 735 C C . ILE A 1 98 ? -13.557 -9.787 9.611 1.00 61.19 98 ILE A C 1
ATOM 737 O O . ILE A 1 98 ? -13.167 -9.931 8.453 1.00 61.19 98 ILE A O 1
ATOM 741 N N . ASP A 1 99 ? -14.632 -10.426 10.078 1.00 63.44 99 ASP A N 1
ATOM 742 C CA . ASP A 1 99 ? -15.407 -11.393 9.295 1.00 63.44 99 ASP A CA 1
ATOM 743 C C . ASP A 1 99 ? -16.545 -10.749 8.492 1.00 63.44 99 ASP A C 1
ATOM 745 O O . ASP A 1 99 ? -16.876 -11.244 7.415 1.00 63.44 99 ASP A O 1
ATOM 749 N N . ASN A 1 100 ? -17.096 -9.634 8.985 1.00 68.06 100 ASN A N 1
ATOM 750 C CA . ASN A 1 100 ? -18.171 -8.867 8.354 1.00 68.06 100 ASN A CA 1
ATOM 751 C C . ASN A 1 100 ? -17.845 -7.376 8.451 1.00 68.06 100 ASN A C 1
ATOM 753 O O . ASN A 1 100 ? -18.122 -6.740 9.475 1.00 68.06 100 ASN A O 1
ATOM 757 N N . PHE A 1 101 ? -17.236 -6.845 7.396 1.00 72.12 101 PHE A N 1
ATOM 758 C CA . PHE A 1 101 ? -16.874 -5.440 7.281 1.00 72.12 101 PHE A CA 1
ATOM 759 C C . PHE A 1 101 ? -17.658 -4.775 6.148 1.00 72.12 101 PHE A C 1
ATOM 761 O O . PHE A 1 101 ? -18.063 -5.432 5.190 1.00 72.12 101 PHE A O 1
ATOM 768 N N . GLN A 1 102 ? -17.861 -3.469 6.270 1.00 73.62 102 GLN A N 1
ATOM 769 C CA . GLN A 1 102 ? -18.388 -2.609 5.223 1.00 73.62 102 GLN A CA 1
ATOM 770 C C 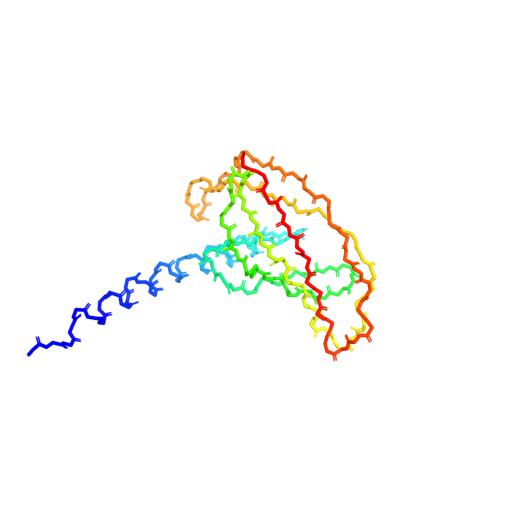. GLN A 1 102 ? -17.443 -1.434 5.018 1.00 73.62 102 GLN A C 1
ATOM 772 O O . GLN A 1 102 ? -16.966 -0.827 5.980 1.00 73.62 102 GLN A O 1
ATOM 777 N N . GLU A 1 103 ? -17.185 -1.119 3.759 1.00 81.38 103 GLU A N 1
ATOM 778 C CA . GLU A 1 103 ? -16.454 0.075 3.366 1.00 81.38 103 GLU A CA 1
ATOM 779 C C . GLU A 1 103 ? -17.459 1.229 3.276 1.00 81.38 103 GLU A C 1
ATOM 781 O O . GLU A 1 103 ? -18.454 1.151 2.555 1.00 81.38 103 GLU A O 1
ATOM 786 N N . ILE A 1 104 ? -17.236 2.284 4.053 1.00 80.62 104 ILE A N 1
ATOM 787 C CA . ILE A 1 104 ? -18.088 3.474 4.091 1.00 80.62 104 ILE A CA 1
ATOM 788 C C . ILE A 1 104 ? -17.261 4.704 3.724 1.00 80.62 104 ILE A C 1
ATOM 790 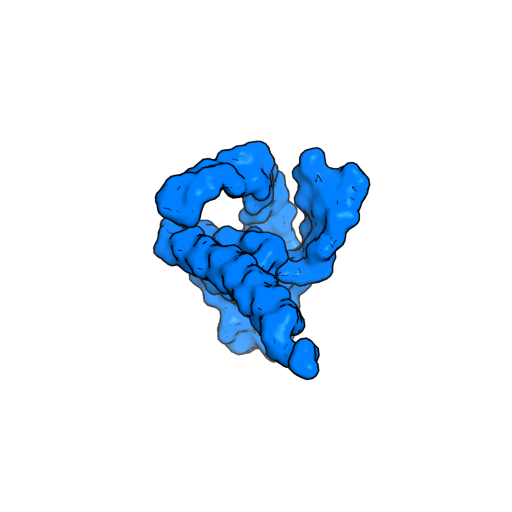O O . ILE A 1 104 ? -16.061 4.762 4.001 1.00 80.62 104 ILE A O 1
ATOM 794 N N . ASN A 1 105 ? -17.915 5.697 3.115 1.00 82.69 105 ASN A N 1
ATOM 795 C CA . ASN A 1 105 ? -17.275 6.932 2.649 1.00 82.69 105 ASN A CA 1
ATOM 796 C C . ASN A 1 105 ? -16.072 6.666 1.724 1.00 82.69 105 ASN A C 1
ATOM 798 O O . ASN A 1 105 ? -15.043 7.328 1.837 1.00 82.69 105 ASN A O 1
ATOM 802 N N . VAL A 1 106 ? -16.188 5.663 0.845 1.00 84.44 106 VAL A N 1
ATOM 803 C CA . VAL A 1 106 ? -15.117 5.304 -0.091 1.00 84.44 106 VAL A CA 1
ATOM 804 C C . VAL A 1 106 ? -14.963 6.394 -1.144 1.00 84.44 106 VAL A C 1
ATOM 806 O O . VAL A 1 106 ? -15.932 6.809 -1.781 1.00 84.44 106 VAL A O 1
ATOM 809 N N . GLN A 1 107 ? -13.729 6.842 -1.318 1.00 83.56 107 GLN A N 1
ATOM 810 C CA . GLN A 1 107 ? -13.302 7.759 -2.356 1.00 83.56 107 GLN A CA 1
ATOM 811 C C . GLN A 1 107 ? -12.231 7.097 -3.213 1.00 83.56 107 GLN A C 1
ATOM 813 O O . GLN A 1 107 ? -11.401 6.326 -2.728 1.00 83.56 107 GLN A O 1
ATOM 818 N N . ASN A 1 108 ? -12.243 7.447 -4.495 1.00 88.19 108 ASN A N 1
ATOM 819 C CA . ASN A 1 108 ? -11.366 6.856 -5.491 1.00 88.19 108 ASN A CA 1
ATOM 820 C C . ASN A 1 108 ? -10.386 7.919 -5.972 1.00 88.19 108 ASN A C 1
ATOM 822 O O . ASN A 1 108 ? -10.789 8.996 -6.415 1.00 88.19 108 ASN A O 1
ATOM 826 N N . GLN A 1 109 ? -9.100 7.598 -5.928 1.00 85.44 109 GLN A N 1
ATOM 827 C CA . GLN A 1 109 ? -8.033 8.442 -6.439 1.00 85.44 109 GLN A CA 1
ATOM 828 C C . GLN A 1 109 ? -7.214 7.665 -7.462 1.00 85.44 109 GLN A C 1
ATOM 830 O O . GLN A 1 109 ? -6.675 6.597 -7.178 1.00 85.44 109 GLN A O 1
ATOM 835 N N . LEU A 1 110 ? -7.097 8.223 -8.665 1.00 88.44 110 LEU A N 1
ATOM 836 C CA . LEU A 1 110 ? -6.177 7.699 -9.664 1.00 88.44 110 LEU A CA 1
ATOM 837 C C . LEU A 1 110 ? -4.741 7.992 -9.241 1.00 88.44 110 LEU A C 1
ATOM 839 O O . LEU A 1 110 ? -4.413 9.106 -8.829 1.00 88.44 110 LEU A O 1
ATOM 843 N N . ILE A 1 111 ? -3.894 6.980 -9.371 1.00 88.50 111 ILE A N 1
ATOM 844 C CA . ILE A 1 111 ? -2.462 7.069 -9.128 1.00 88.50 111 ILE A CA 1
ATOM 845 C C . ILE A 1 111 ? -1.710 6.689 -10.393 1.00 88.50 111 ILE A C 1
ATOM 847 O O . ILE A 1 111 ? -2.116 5.794 -11.139 1.00 88.50 111 ILE A O 1
ATOM 851 N N . ASN A 1 112 ? -0.584 7.353 -10.614 1.00 87.44 112 ASN A N 1
ATOM 852 C CA . ASN A 1 112 ? 0.326 7.046 -11.702 1.00 87.44 112 ASN A CA 1
ATOM 853 C C . ASN A 1 112 ? 1.690 6.742 -11.094 1.00 87.44 112 ASN A C 1
ATOM 855 O O . ASN A 1 112 ? 2.267 7.567 -10.388 1.00 87.44 112 ASN A O 1
ATOM 859 N N . ALA A 1 113 ? 2.185 5.544 -11.368 1.00 85.56 113 ALA A N 1
ATOM 860 C CA . ALA A 1 113 ? 3.498 5.097 -10.962 1.00 85.56 113 ALA A CA 1
ATOM 861 C C . ALA A 1 113 ? 4.463 5.266 -12.144 1.00 85.56 113 ALA A C 1
ATOM 863 O O . ALA A 1 113 ? 4.185 4.738 -13.230 1.00 85.56 113 ALA A O 1
ATOM 864 N N . PRO A 1 114 ? 5.582 5.993 -11.981 1.00 84.31 114 PRO A N 1
ATOM 865 C CA . PRO A 1 114 ? 6.606 6.052 -13.014 1.00 84.31 114 PRO A CA 1
ATOM 866 C C . PRO A 1 114 ? 7.247 4.675 -13.222 1.00 84.31 114 PRO A C 1
ATOM 868 O O . PRO A 1 114 ? 7.254 3.834 -12.323 1.00 84.31 114 PRO A O 1
ATOM 871 N N . ALA A 1 115 ? 7.818 4.459 -14.408 1.00 83.69 115 ALA A N 1
ATOM 872 C CA . ALA A 1 115 ? 8.620 3.269 -14.658 1.00 83.69 115 ALA A CA 1
ATOM 873 C C . ALA A 1 115 ? 9.854 3.280 -13.747 1.00 83.69 115 ALA A C 1
ATOM 875 O O . ALA A 1 115 ? 10.571 4.282 -13.681 1.00 83.69 115 ALA A O 1
ATOM 876 N N . SER A 1 116 ? 10.119 2.162 -13.082 1.00 80.69 116 SER A N 1
ATOM 877 C CA . SER A 1 116 ? 11.320 1.955 -12.287 1.00 80.69 116 SER A CA 1
ATOM 878 C C . SER A 1 116 ? 12.281 1.065 -13.061 1.00 80.69 116 SER A C 1
ATOM 880 O O . SER A 1 116 ? 12.029 -0.112 -13.295 1.00 80.69 116 SER A O 1
ATOM 882 N N . VAL A 1 117 ? 13.391 1.654 -13.500 1.00 73.06 117 VAL A N 1
ATOM 883 C CA . VAL A 1 117 ? 14.443 0.959 -14.262 1.00 73.06 117 VAL A CA 1
ATOM 884 C C . VAL A 1 117 ? 15.485 0.288 -13.362 1.00 73.06 117 VAL A C 1
ATOM 886 O O . VAL A 1 117 ? 16.368 -0.407 -13.857 1.00 73.06 117 VAL A O 1
ATOM 889 N N . LEU A 1 118 ? 15.408 0.520 -12.049 1.00 70.75 118 LEU A N 1
ATOM 890 C CA . LEU A 1 118 ? 16.315 -0.038 -11.052 1.00 70.75 118 LEU A CA 1
ATOM 891 C C . LEU A 1 118 ? 15.678 -1.273 -10.411 1.00 70.75 118 LEU A C 1
ATOM 893 O O . LEU A 1 118 ? 14.482 -1.282 -10.124 1.00 70.75 118 LEU A O 1
ATOM 897 N N . ALA A 1 119 ? 16.489 -2.306 -10.190 1.00 66.50 119 ALA A N 1
ATOM 898 C CA . ALA A 1 119 ? 16.101 -3.518 -9.481 1.00 66.50 119 ALA A CA 1
ATOM 899 C C . ALA A 1 119 ? 16.753 -3.540 -8.082 1.00 66.50 119 ALA A C 1
ATOM 901 O O . ALA A 1 119 ? 17.962 -3.296 -7.990 1.00 66.50 119 ALA A O 1
ATOM 902 N N . PRO A 1 120 ? 16.005 -3.848 -7.004 1.00 65.75 120 PRO A N 1
ATOM 903 C CA . PRO A 1 120 ? 14.553 -4.038 -6.973 1.00 65.75 120 PRO A CA 1
ATOM 904 C C . PRO A 1 120 ? 13.814 -2.721 -7.245 1.00 65.75 120 PRO A C 1
ATOM 906 O O . PRO A 1 120 ? 14.231 -1.657 -6.789 1.00 65.75 120 PRO A O 1
ATOM 909 N N . SER A 1 121 ? 12.723 -2.797 -8.005 1.00 77.25 121 SER A N 1
ATOM 910 C CA . SER A 1 121 ? 11.937 -1.619 -8.364 1.00 77.25 121 SER A CA 1
ATOM 911 C C . SER A 1 121 ? 11.178 -1.097 -7.159 1.00 77.25 121 SER A C 1
ATOM 913 O O . SER A 1 121 ? 10.207 -1.716 -6.746 1.00 77.25 121 SER A O 1
ATOM 915 N N . ASP A 1 122 ? 11.615 0.034 -6.611 1.00 81.12 122 ASP A N 1
ATOM 916 C CA . ASP A 1 122 ? 10.918 0.770 -5.556 1.00 81.12 122 ASP A CA 1
ATOM 917 C C . ASP A 1 122 ? 10.302 2.042 -6.151 1.00 81.12 122 ASP A C 1
ATOM 919 O O . ASP A 1 122 ? 10.957 2.778 -6.897 1.00 81.12 122 ASP A O 1
ATOM 923 N N . VAL A 1 123 ? 9.017 2.250 -5.880 1.00 86.44 123 VAL A N 1
ATOM 924 C CA . VAL A 1 123 ? 8.253 3.414 -6.316 1.00 86.44 123 VAL A CA 1
ATOM 925 C C . VAL A 1 123 ? 7.499 3.971 -5.119 1.00 86.44 123 VAL A C 1
ATOM 927 O O . VAL A 1 123 ? 6.603 3.322 -4.581 1.00 86.44 123 VAL A O 1
ATOM 930 N N . ASP A 1 124 ? 7.819 5.205 -4.751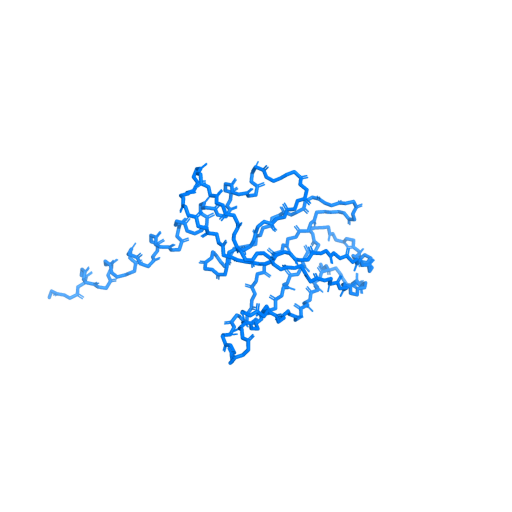 1.00 89.94 124 ASP A N 1
ATOM 931 C CA . ASP A 1 124 ? 7.125 5.946 -3.705 1.00 89.94 124 ASP A CA 1
ATOM 932 C C . ASP A 1 124 ? 6.141 6.938 -4.337 1.00 89.94 124 ASP A C 1
ATOM 934 O O . ASP A 1 124 ? 6.530 7.851 -5.067 1.00 89.94 124 ASP A O 1
ATOM 938 N N . ILE A 1 125 ? 4.851 6.764 -4.045 1.00 89.19 125 ILE A N 1
ATOM 939 C CA . ILE A 1 125 ? 3.772 7.619 -4.545 1.00 89.19 125 ILE A CA 1
ATOM 940 C C . ILE A 1 125 ? 3.167 8.381 -3.362 1.00 89.19 125 ILE A C 1
ATOM 942 O O . ILE A 1 125 ? 2.543 7.762 -2.496 1.00 89.19 125 ILE A O 1
ATOM 946 N N . PRO A 1 126 ? 3.322 9.713 -3.282 1.00 91.00 126 PRO A N 1
ATOM 947 C CA . PRO A 1 126 ? 2.629 10.498 -2.270 1.00 91.00 126 PRO A CA 1
ATOM 948 C C . PRO A 1 126 ? 1.124 10.510 -2.564 1.00 91.00 126 PRO A C 1
ATOM 950 O O . PRO A 1 126 ? 0.700 10.839 -3.671 1.00 91.00 126 PRO A O 1
ATOM 953 N N . LEU A 1 127 ? 0.317 10.167 -1.562 1.00 89.19 127 LEU A N 1
ATOM 954 C CA . LEU A 1 127 ? -1.140 10.209 -1.601 1.00 89.19 127 LEU A CA 1
ATOM 955 C C . LEU A 1 127 ? -1.660 11.181 -0.548 1.00 89.19 127 LEU A C 1
ATOM 957 O O . LEU A 1 127 ? -1.144 11.261 0.568 1.00 89.19 127 LEU A O 1
ATOM 961 N N . GLN A 1 128 ? -2.722 11.891 -0.908 1.00 88.81 128 GLN A N 1
ATOM 962 C CA . GLN A 1 128 ? -3.472 12.742 -0.000 1.00 88.81 128 GLN A CA 1
ATOM 963 C C . GLN A 1 128 ? -4.904 12.225 0.029 1.00 88.81 128 GLN A C 1
ATOM 965 O O . GLN A 1 128 ? -5.680 12.467 -0.892 1.00 88.81 128 GLN A O 1
ATOM 970 N N . LEU A 1 129 ? -5.229 11.495 1.089 1.00 86.31 129 LEU A N 1
ATOM 971 C CA . LEU A 1 129 ? -6.562 10.966 1.318 1.00 86.31 129 LEU A CA 1
ATOM 972 C C . LEU A 1 129 ? -7.410 12.089 1.910 1.00 86.31 129 LEU A C 1
ATOM 974 O O . LEU A 1 129 ? -7.157 12.512 3.041 1.00 86.31 129 LEU A O 1
ATOM 978 N N . LYS A 1 130 ? -8.371 12.605 1.144 1.00 82.06 130 LYS A N 1
ATOM 979 C CA . LYS A 1 130 ? -9.256 13.680 1.609 1.00 82.06 130 LYS A CA 1
ATOM 980 C C . LYS A 1 130 ? -10.353 13.109 2.506 1.00 82.06 130 LYS A C 1
ATOM 982 O O . LYS A 1 130 ? -10.970 12.111 2.150 1.00 82.06 130 LYS A O 1
ATOM 987 N N . GLY A 1 131 ? -10.537 13.703 3.682 1.00 66.00 131 GLY A N 1
ATOM 988 C CA . GLY A 1 131 ? -11.497 13.250 4.699 1.00 66.00 131 GLY A CA 1
ATOM 989 C C . GLY A 1 131 ? -12.838 13.950 4.600 1.00 66.00 131 GLY A C 1
ATOM 990 O O . GLY A 1 131 ? -12.826 15.182 4.395 1.00 66.00 131 GLY A O 1
#

Foldseek 3Di:
DPDVPVVVVVVVLVVQLVQQLVLQVLQLVPDPQDGDADPSNQAWDWDQDPQGIKTWGWAPWDADPQGIKIKIKIWHPDQAKRAKDKDKDWDADWDDDSVDIDGPPIDIDIDIWHTARGPRRITITMDDDGD

Secondary structure (DSSP, 8-state):
--SSHHHHHHHHHHHHHHHHHHHHHHHHHH-SS-----TTT--PEEEEETTEEEEEEEEEEEEETTEEEEEEEEEESSSSPBPPEEEEEEEEEEEE-SSSEEEEEEEEEEEEEPPB-SSS-EEEEEEEEE-

pLDDT: mean 75.06, std 14.14, range [36.94, 91.12]

Sequence (131 aa):
KHSVSTLNQEMTQLNQETVKITQQNRLNAKSSSGVYLLPGAKTPARLESQIGTLRMSLVNITPDADGTTLTLRIQGESNDPLPAFSGTVEYGQIQGTIDNFQEINVQNQLINAPASVLAPSDVDIPLQLKG

Radius of gyration: 16.78 Å; chains: 1; bounding box: 35×33×58 Å